Protein AF-A0A5C8JJY5-F1 (afdb_monomer)

Secondary structure (DSSP, 8-state):
-HHHHHHHHHHHHHHHH--SHHHHHHHHHHHHHHHHHHHHHHHHHHS----HHHHHHHHHHHHHTHHHHHTT-HHHHHHHHHHHHHHHHHHTT-SS-S--TT-HHHHHHHHHHHHHTT--S-TT---B-TTSPBPPHHHHHHHHHHHHHHHHHHHT-PPP-

Foldseek 3Di:
DVPLVVLVVVLVVQCVVDPDPVSNVVSVVVSVVVVVVVVVVVVVVPDLQCALVNLVVQLVVCVVCVCVQCVNDPVSSVVSNVVSVVVSCLLCVNDPPPDSPLHLVVLVVVLVVVVVQQDPVDPPDFRADPVRHGDDPVNNVVSVVVSVVSSCSNNVHDDDD

Mean predicted aligned error: 13.75 Å

Solvent-accessible surface area (backbone atoms only — not comparable to full-atom values): 9292 Å² total; per-residue (Å²): 123,76,63,66,60,52,54,54,51,51,51,54,52,52,54,74,75,38,83,51,73,65,57,41,52,51,51,53,51,53,52,48,54,50,48,53,51,52,48,52,52,44,51,62,72,72,43,84,75,81,18,52,49,55,44,54,49,52,50,50,53,48,62,76,41,36,55,75,78,26,72,70,39,66,67,57,39,50,53,54,51,50,52,49,49,50,53,45,32,37,48,52,45,72,50,87,65,94,73,47,83,87,8,50,46,53,55,53,47,51,53,48,51,58,57,52,72,54,66,75,91,51,94,82,65,75,36,55,46,98,87,64,49,74,61,49,75,62,61,52,51,54,52,50,49,56,51,48,51,52,44,28,52,48,46,61,48,87,83,85,136

Structure (mmCIF, N/CA/C/O backbone):
data_AF-A0A5C8JJY5-F1
#
_entry.id   AF-A0A5C8JJY5-F1
#
loop_
_atom_site.group_PDB
_atom_site.id
_atom_site.type_symbol
_atom_site.label_atom_id
_atom_site.label_alt_id
_atom_site.label_comp_id
_atom_site.label_asym_id
_atom_site.label_entity_id
_atom_site.label_seq_id
_atom_site.pdbx_PDB_ins_code
_atom_site.Cartn_x
_atom_site.Cartn_y
_atom_site.Cartn_z
_atom_site.occupancy
_atom_site.B_iso_or_equiv
_atom_site.auth_seq_id
_atom_site.auth_comp_id
_atom_site.auth_asym_id
_atom_site.auth_atom_id
_atom_site.pdbx_PDB_model_num
ATOM 1 N N . MET A 1 1 ? -4.402 -22.232 -1.772 1.00 47.62 1 MET A N 1
ATOM 2 C CA . MET A 1 1 ? -3.899 -23.645 -1.711 1.00 47.62 1 MET A CA 1
ATOM 3 C C . MET A 1 1 ? -3.552 -24.356 -3.041 1.00 47.62 1 MET A C 1
ATOM 5 O O . MET A 1 1 ? -2.688 -25.221 -3.000 1.00 47.62 1 MET A O 1
ATOM 9 N N . LYS A 1 2 ? -4.167 -24.083 -4.211 1.00 49.47 2 LYS A N 1
ATOM 10 C CA . LYS A 1 2 ? -3.922 -24.875 -5.454 1.00 49.47 2 LYS A CA 1
ATOM 11 C C . LYS A 1 2 ? -2.542 -24.683 -6.128 1.00 49.47 2 LYS A C 1
ATOM 13 O O . LYS A 1 2 ? -2.141 -25.546 -6.903 1.00 49.47 2 LYS A O 1
ATOM 18 N N . ASN A 1 3 ? -1.833 -23.579 -5.868 1.00 54.22 3 ASN A N 1
ATOM 19 C CA . ASN A 1 3 ? -0.568 -23.254 -6.552 1.00 54.22 3 ASN A CA 1
ATOM 20 C C . ASN A 1 3 ? 0.658 -23.968 -5.958 1.00 54.22 3 ASN A C 1
ATOM 22 O O . ASN A 1 3 ? 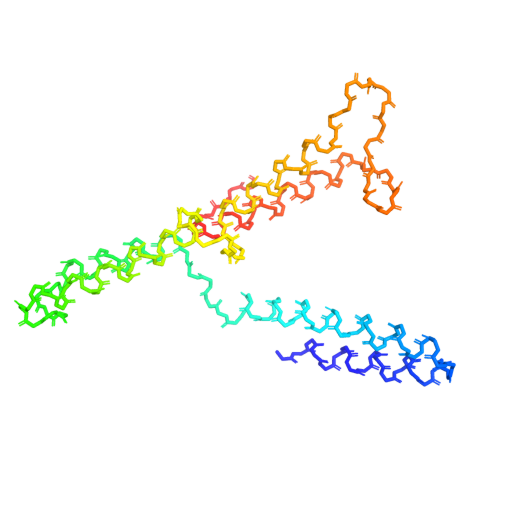1.479 -24.464 -6.725 1.00 54.22 3 ASN A O 1
ATOM 26 N N . MET A 1 4 ? 0.736 -24.124 -4.628 1.00 58.00 4 MET A N 1
ATOM 27 C CA . MET A 1 4 ? 1.797 -24.912 -3.970 1.00 58.00 4 MET A CA 1
ATOM 28 C C . MET A 1 4 ? 1.861 -26.341 -4.519 1.00 58.00 4 MET A C 1
ATOM 30 O O . MET A 1 4 ? 2.934 -26.848 -4.825 1.00 58.00 4 MET A O 1
ATOM 34 N N . THR A 1 5 ? 0.699 -26.954 -4.762 1.00 65.88 5 THR A N 1
ATOM 35 C CA . THR A 1 5 ? 0.611 -28.321 -5.289 1.00 65.88 5 THR A CA 1
ATOM 36 C C . THR A 1 5 ? 1.226 -28.461 -6.688 1.00 65.88 5 THR A C 1
ATOM 38 O O . THR A 1 5 ? 1.816 -29.491 -6.991 1.00 65.88 5 THR A O 1
ATOM 41 N N . LYS A 1 6 ? 1.154 -27.423 -7.534 1.00 77.56 6 LYS A N 1
ATOM 42 C CA . LYS A 1 6 ? 1.737 -27.446 -8.888 1.00 77.56 6 LYS A CA 1
ATOM 43 C C . LYS A 1 6 ? 3.254 -27.251 -8.887 1.00 77.56 6 LYS A C 1
ATOM 45 O O . LYS A 1 6 ? 3.937 -27.863 -9.704 1.00 77.56 6 LYS A O 1
ATOM 50 N N . ILE A 1 7 ? 3.787 -26.411 -7.996 1.00 82.06 7 ILE A N 1
ATOM 51 C CA . ILE A 1 7 ? 5.240 -26.184 -7.902 1.00 82.06 7 ILE A CA 1
ATOM 52 C C . ILE A 1 7 ? 5.943 -27.463 -7.436 1.00 82.06 7 ILE A C 1
ATOM 54 O O . ILE A 1 7 ? 6.968 -27.839 -8.007 1.00 82.06 7 ILE A O 1
ATOM 58 N N . ASP A 1 8 ? 5.349 -28.189 -6.487 1.00 81.56 8 ASP A N 1
ATOM 59 C CA . ASP A 1 8 ? 5.869 -29.481 -6.030 1.00 81.56 8 ASP A CA 1
ATOM 60 C C . ASP A 1 8 ? 5.864 -30.554 -7.130 1.00 81.56 8 ASP A C 1
ATOM 62 O O . ASP A 1 8 ? 6.822 -31.324 -7.258 1.00 81.56 8 ASP A O 1
ATOM 66 N N . GLU A 1 9 ? 4.825 -30.591 -7.969 1.00 85.94 9 GLU A N 1
ATOM 67 C CA . GLU A 1 9 ? 4.762 -31.486 -9.132 1.00 85.94 9 GLU A CA 1
ATOM 68 C C . GLU A 1 9 ? 5.861 -31.170 -10.156 1.00 85.94 9 GLU A C 1
ATOM 70 O O . GLU A 1 9 ? 6.561 -32.079 -10.614 1.00 85.94 9 GLU A O 1
ATOM 75 N N . ILE A 1 10 ? 6.070 -29.886 -10.463 1.00 85.56 10 ILE A N 1
ATOM 76 C CA . ILE A 1 10 ? 7.115 -29.421 -11.386 1.00 85.56 10 ILE A CA 1
ATOM 77 C C . ILE A 1 10 ? 8.509 -29.722 -10.826 1.00 85.56 10 ILE A C 1
ATOM 79 O O . ILE A 1 10 ? 9.361 -30.253 -11.542 1.00 85.56 10 ILE A O 1
ATOM 83 N N . ARG A 1 11 ? 8.745 -29.447 -9.538 1.00 89.94 11 ARG A N 1
ATOM 84 C CA . ARG A 1 11 ? 10.008 -29.763 -8.856 1.00 89.94 11 ARG A CA 1
ATOM 85 C C . ARG A 1 11 ? 10.319 -31.253 -8.965 1.00 89.94 11 ARG A C 1
ATOM 87 O O . ARG A 1 11 ? 11.443 -31.626 -9.302 1.00 89.94 11 ARG A O 1
ATOM 94 N N . LYS A 1 12 ? 9.329 -32.110 -8.704 1.00 88.62 12 LYS A N 1
ATOM 95 C CA . LYS A 1 12 ? 9.486 -33.567 -8.763 1.00 88.62 12 LYS A CA 1
ATOM 96 C C . LYS A 1 12 ? 9.790 -34.062 -10.180 1.00 88.62 12 LYS A C 1
ATOM 98 O O . LYS A 1 12 ? 10.659 -34.920 -10.335 1.00 88.62 12 LYS A O 1
ATOM 103 N N . ASP A 1 13 ? 9.123 -33.522 -11.199 1.00 91.31 13 ASP A N 1
ATOM 104 C CA . ASP A 1 13 ? 9.401 -33.856 -12.603 1.00 91.31 13 ASP A CA 1
ATOM 105 C C . ASP A 1 13 ? 10.821 -33.430 -13.015 1.00 91.31 13 ASP A C 1
ATOM 107 O O . ASP A 1 13 ? 11.579 -34.234 -13.563 1.00 91.31 13 ASP A O 1
ATOM 111 N N . LEU A 1 14 ? 11.236 -32.208 -12.671 1.00 88.44 14 LEU A N 1
ATOM 112 C CA . LEU A 1 14 ? 12.563 -31.687 -13.014 1.00 88.44 14 LEU A CA 1
ATOM 113 C C . LEU A 1 14 ? 13.695 -32.450 -12.313 1.00 88.44 14 LEU A C 1
ATOM 115 O O . LEU A 1 14 ? 14.670 -32.825 -12.964 1.00 88.44 14 LEU A O 1
ATOM 119 N N . LEU A 1 15 ? 13.552 -32.766 -11.023 1.00 88.69 15 LEU A N 1
ATOM 120 C CA . LEU A 1 15 ? 14.547 -33.560 -10.288 1.00 88.69 15 LEU A CA 1
ATOM 121 C C . LEU A 1 15 ? 14.654 -35.008 -10.797 1.00 88.69 15 LEU A C 1
ATOM 123 O O . LEU A 1 15 ? 15.687 -35.645 -10.604 1.00 88.69 15 LEU A O 1
ATOM 127 N N . SER A 1 16 ? 13.620 -35.528 -11.469 1.00 88.25 16 SER A N 1
ATOM 128 C CA . SER A 1 16 ? 13.669 -36.849 -12.112 1.00 88.25 16 SER A CA 1
ATOM 129 C C . SER A 1 16 ? 14.413 -36.847 -13.454 1.00 88.25 16 SER A C 1
ATOM 131 O O . SER A 1 16 ? 14.949 -37.877 -13.861 1.00 88.25 16 SER A O 1
ATOM 133 N N . LYS A 1 17 ? 14.468 -35.692 -14.131 1.00 89.00 17 LYS A N 1
ATOM 134 C CA . LYS A 1 17 ? 15.115 -35.514 -15.442 1.00 89.00 17 LYS A CA 1
ATOM 135 C C . LYS A 1 17 ? 16.577 -35.087 -15.333 1.00 89.00 17 LYS A C 1
ATOM 137 O O . LYS A 1 17 ? 17.360 -35.405 -16.225 1.00 89.00 17 LYS A O 1
ATOM 142 N N . TYR A 1 18 ? 16.945 -34.404 -14.250 1.00 87.44 18 TYR A N 1
ATOM 143 C CA . TYR A 1 18 ? 18.291 -33.879 -14.026 1.00 87.44 18 TYR A CA 1
ATOM 144 C C . TYR A 1 18 ? 18.896 -34.465 -12.744 1.00 87.44 18 TYR A C 1
ATOM 146 O O . TYR A 1 18 ? 18.455 -34.174 -11.631 1.00 87.44 18 TYR A O 1
ATOM 154 N N . SER A 1 19 ? 19.907 -35.324 -12.910 1.00 82.06 19 SER A N 1
ATOM 155 C CA . SER A 1 19 ? 20.540 -36.071 -11.815 1.00 82.06 19 SER A CA 1
ATOM 156 C C . SER A 1 19 ? 21.876 -35.495 -11.342 1.00 82.06 19 SER A C 1
ATOM 158 O O . SER A 1 19 ? 22.445 -36.005 -10.378 1.00 82.06 19 SER A O 1
ATOM 160 N N . ASP A 1 20 ? 22.427 -34.493 -12.027 1.00 93.19 20 ASP A N 1
ATOM 161 C CA . ASP A 1 20 ? 23.673 -33.855 -11.612 1.00 93.19 20 ASP A CA 1
ATOM 162 C C . ASP A 1 20 ? 23.439 -32.883 -10.447 1.00 93.19 20 ASP A C 1
ATOM 164 O O . ASP A 1 20 ? 22.419 -32.197 -10.352 1.00 93.19 20 ASP A O 1
ATOM 168 N N . ALA A 1 21 ? 24.412 -32.834 -9.536 1.00 82.75 21 ALA A N 1
ATOM 169 C CA . ALA A 1 21 ? 24.292 -32.091 -8.286 1.00 82.75 21 ALA A CA 1
ATOM 170 C C . ALA A 1 21 ? 24.121 -30.575 -8.496 1.00 82.75 21 ALA A C 1
ATOM 172 O O . ALA A 1 21 ? 23.506 -29.900 -7.669 1.00 82.75 21 ALA A O 1
ATOM 173 N N . GLU A 1 22 ? 24.658 -30.031 -9.589 1.00 86.88 22 GLU A N 1
ATOM 174 C CA . GLU A 1 22 ? 24.602 -28.602 -9.889 1.00 86.88 22 GLU A CA 1
ATOM 175 C C . GLU A 1 22 ? 23.209 -28.195 -10.385 1.00 86.88 22 GLU A C 1
ATOM 177 O O . GLU A 1 22 ? 22.610 -27.262 -9.839 1.00 86.88 22 GLU A O 1
ATOM 182 N N . SER A 1 23 ? 22.629 -28.964 -11.308 1.00 83.62 23 SER A N 1
ATOM 183 C CA . SER A 1 23 ? 21.257 -28.765 -11.784 1.00 83.62 23 SER A CA 1
ATOM 184 C C . SER A 1 23 ? 20.234 -28.993 -10.678 1.00 83.62 23 SER A C 1
ATOM 186 O O . SER A 1 23 ? 19.314 -28.192 -10.528 1.00 83.62 23 SER A O 1
ATOM 188 N N . GLN A 1 24 ? 20.406 -30.013 -9.832 1.00 82.75 24 GLN A N 1
ATOM 189 C CA . GLN A 1 24 ? 19.502 -30.237 -8.695 1.00 82.75 24 GLN A CA 1
ATOM 190 C C . GLN A 1 24 ? 19.526 -29.075 -7.696 1.00 82.75 24 GLN A C 1
ATOM 192 O O . GLN A 1 24 ? 18.476 -28.662 -7.192 1.00 82.75 24 GLN A O 1
ATOM 197 N N . LYS A 1 25 ? 20.706 -28.497 -7.443 1.00 85.62 25 LYS A N 1
ATOM 198 C CA . LYS A 1 25 ? 20.854 -27.312 -6.590 1.00 85.62 25 LYS A CA 1
ATOM 199 C C . LYS A 1 25 ? 20.191 -26.083 -7.213 1.00 85.62 25 LYS A C 1
ATOM 201 O O . LYS A 1 25 ? 19.513 -25.341 -6.502 1.00 85.62 25 LYS A O 1
ATOM 206 N N . ALA A 1 26 ? 20.354 -25.882 -8.521 1.00 85.12 26 ALA A N 1
ATOM 207 C CA . ALA A 1 26 ? 19.720 -24.786 -9.249 1.00 85.12 26 ALA A CA 1
ATOM 208 C C . ALA A 1 26 ? 18.187 -24.909 -9.252 1.00 85.12 26 ALA A C 1
ATOM 210 O O . ALA A 1 26 ? 17.503 -23.941 -8.924 1.00 85.12 26 ALA A O 1
ATOM 211 N N . ILE A 1 27 ? 17.654 -26.106 -9.522 1.00 88.19 27 ILE A N 1
ATOM 212 C CA . ILE A 1 27 ? 16.213 -26.409 -9.491 1.00 88.19 27 ILE A CA 1
ATOM 213 C C . ILE A 1 27 ? 15.645 -26.167 -8.092 1.00 88.19 27 ILE A C 1
ATOM 215 O O . ILE A 1 27 ? 14.637 -25.483 -7.945 1.00 88.19 27 ILE A O 1
ATOM 219 N N . THR A 1 28 ? 16.312 -26.672 -7.051 1.00 85.94 28 THR A N 1
ATOM 220 C CA . THR A 1 28 ? 15.854 -26.495 -5.664 1.00 85.94 28 THR A CA 1
ATOM 221 C C . THR A 1 28 ? 15.802 -25.018 -5.285 1.00 85.94 28 THR A C 1
ATOM 223 O O . THR A 1 28 ? 14.807 -24.571 -4.717 1.00 85.94 28 THR A O 1
ATOM 226 N N . LYS A 1 29 ? 16.835 -24.246 -5.648 1.00 83.62 29 LYS A N 1
ATOM 227 C CA . LYS A 1 29 ? 16.882 -22.803 -5.390 1.00 83.62 29 LYS A CA 1
ATOM 228 C C . LYS A 1 29 ? 15.770 -22.063 -6.136 1.00 83.62 29 LYS A C 1
ATOM 230 O O . LYS A 1 29 ? 15.044 -21.309 -5.505 1.00 83.62 29 LYS A O 1
ATOM 235 N N . ALA A 1 30 ? 15.612 -22.307 -7.438 1.00 80.12 30 ALA A N 1
ATOM 236 C CA . ALA A 1 30 ? 14.605 -21.644 -8.265 1.00 80.12 30 ALA A CA 1
ATOM 237 C C . ALA A 1 30 ? 13.172 -21.960 -7.808 1.00 80.12 30 ALA A C 1
ATOM 239 O O . ALA A 1 30 ? 12.356 -21.052 -7.681 1.00 80.12 30 ALA A O 1
ATOM 240 N N . CYS A 1 31 ? 12.874 -23.226 -7.498 1.00 83.62 31 CYS A N 1
ATOM 241 C CA . CYS A 1 31 ? 11.575 -23.605 -6.945 1.00 83.62 31 CYS A CA 1
ATOM 242 C C . CYS A 1 31 ? 11.338 -22.985 -5.563 1.00 83.62 31 CYS A C 1
ATOM 244 O O . CYS A 1 31 ? 10.219 -22.576 -5.299 1.00 83.62 31 CYS A O 1
ATOM 246 N N . GLY A 1 32 ? 12.364 -22.882 -4.709 1.00 77.50 32 GLY A N 1
ATOM 247 C CA . GLY A 1 32 ? 12.248 -22.190 -3.420 1.00 77.50 32 GLY A CA 1
ATOM 248 C C . GLY A 1 32 ? 11.910 -20.707 -3.588 1.00 77.50 32 GLY A C 1
ATOM 249 O O . GLY A 1 32 ? 10.976 -20.221 -2.971 1.00 77.50 32 GLY A O 1
ATOM 250 N N . THR A 1 33 ? 12.577 -20.008 -4.512 1.00 76.06 33 THR A N 1
ATOM 251 C CA . THR A 1 33 ? 12.258 -18.598 -4.799 1.00 76.06 33 THR A CA 1
ATOM 252 C C . THR A 1 33 ? 10.833 -18.435 -5.343 1.00 76.06 33 THR A C 1
ATOM 254 O O . THR A 1 33 ? 10.138 -17.498 -4.972 1.00 76.06 33 THR A O 1
ATOM 257 N N . LEU A 1 34 ? 10.366 -19.355 -6.194 1.00 76.25 34 LEU A N 1
ATOM 258 C CA . LEU A 1 34 ? 8.987 -19.349 -6.702 1.00 76.25 34 LEU A CA 1
ATOM 259 C C . LEU A 1 34 ? 7.950 -19.680 -5.622 1.00 76.25 34 LEU A C 1
ATOM 261 O O . LEU A 1 34 ? 6.842 -19.158 -5.679 1.00 76.25 34 LEU A O 1
ATOM 265 N N . GLU A 1 35 ? 8.285 -20.530 -4.652 1.00 75.19 35 GLU A N 1
ATOM 266 C CA . GLU A 1 35 ? 7.442 -20.773 -3.479 1.00 75.19 35 GLU A CA 1
ATOM 267 C C . GLU A 1 35 ? 7.361 -19.545 -2.589 1.00 75.19 35 GLU A C 1
ATOM 269 O O . GLU A 1 35 ? 6.264 -19.206 -2.163 1.00 75.19 35 GLU A O 1
ATOM 274 N N . ASP A 1 36 ? 8.479 -18.852 -2.368 1.00 68.19 36 ASP A N 1
ATOM 275 C CA . ASP A 1 36 ? 8.502 -17.593 -1.627 1.00 68.19 36 ASP A CA 1
ATOM 276 C C . ASP A 1 36 ? 7.628 -16.541 -2.331 1.00 68.19 36 ASP A C 1
ATOM 278 O O . ASP A 1 36 ? 6.779 -15.925 -1.691 1.00 68.19 36 ASP A O 1
ATOM 282 N N . TYR A 1 37 ? 7.738 -16.400 -3.659 1.00 63.50 37 TYR A N 1
ATOM 283 C CA . TYR A 1 37 ? 6.867 -15.513 -4.441 1.00 63.50 37 TYR A CA 1
ATOM 284 C C . TYR A 1 37 ? 5.395 -15.935 -4.396 1.00 63.50 37 TYR A C 1
ATOM 286 O O . TYR A 1 37 ? 4.540 -15.097 -4.140 1.00 63.50 37 TYR A O 1
ATOM 294 N N . ALA A 1 38 ? 5.076 -17.217 -4.586 1.00 61.16 38 ALA A N 1
ATOM 295 C CA . ALA A 1 38 ? 3.697 -17.713 -4.539 1.00 61.16 38 ALA A CA 1
ATOM 296 C C . ALA A 1 38 ? 3.095 -17.680 -3.122 1.00 61.16 38 ALA A C 1
ATOM 298 O O . ALA A 1 38 ? 1.869 -17.648 -2.970 1.00 61.16 38 ALA A O 1
ATOM 299 N N . PHE A 1 39 ? 3.936 -17.722 -2.086 1.00 54.59 39 PHE A N 1
ATOM 300 C CA . PHE A 1 39 ? 3.563 -17.518 -0.691 1.00 54.59 39 PHE A CA 1
ATOM 301 C C . PHE A 1 39 ? 3.274 -16.044 -0.415 1.00 54.59 39 PHE A C 1
ATOM 303 O O . PHE A 1 39 ? 2.264 -15.753 0.220 1.00 54.59 39 PHE A O 1
ATOM 310 N N . VAL A 1 40 ? 4.098 -15.125 -0.929 1.00 56.78 40 VAL A N 1
ATOM 311 C CA . VAL A 1 40 ? 3.815 -13.682 -0.908 1.00 56.78 40 VAL A CA 1
ATOM 312 C C . VAL A 1 40 ? 2.512 -13.400 -1.658 1.00 56.78 40 VAL A C 1
ATOM 314 O O . VAL A 1 40 ? 1.617 -12.791 -1.090 1.00 56.78 40 VAL A O 1
ATOM 317 N N . GLU A 1 41 ? 2.333 -13.949 -2.857 1.00 49.06 41 GLU A N 1
ATOM 318 C CA . GLU A 1 41 ? 1.127 -13.788 -3.677 1.00 49.06 41 GLU A CA 1
ATOM 319 C C . GLU A 1 41 ? -0.122 -14.416 -3.018 1.00 49.06 41 GLU A C 1
ATOM 321 O O . GLU A 1 41 ? -1.186 -13.803 -3.034 1.00 49.06 41 GLU A O 1
ATOM 326 N N . ASN A 1 42 ? -0.023 -15.587 -2.356 1.00 45.38 42 ASN A N 1
ATOM 327 C CA . ASN A 1 42 ? -1.133 -16.148 -1.553 1.00 45.38 42 ASN A CA 1
ATOM 328 C C . ASN A 1 42 ? -1.416 -15.335 -0.289 1.00 45.38 42 ASN A C 1
ATOM 330 O O . ASN A 1 42 ? -2.574 -15.204 0.082 1.00 45.38 42 ASN A O 1
ATOM 334 N N . LYS A 1 43 ? -0.399 -14.792 0.389 1.00 45.16 43 LYS A N 1
ATOM 335 C CA . LYS A 1 43 ? -0.631 -13.890 1.525 1.00 45.16 43 LYS A CA 1
ATOM 336 C C . LYS A 1 43 ? -1.351 -12.622 1.075 1.00 45.16 43 LYS A C 1
ATOM 338 O O . LYS A 1 43 ? -2.282 -12.207 1.751 1.00 45.16 43 LYS A O 1
ATOM 343 N N . VAL A 1 44 ? -0.965 -12.078 -0.077 1.00 47.22 44 VAL A N 1
ATOM 344 C CA . VAL A 1 44 ? -1.627 -10.932 -0.714 1.00 47.22 44 VAL A CA 1
ATOM 345 C C . VAL A 1 44 ? -3.066 -11.275 -1.136 1.00 47.22 44 VAL A C 1
ATOM 347 O O . VAL A 1 44 ? -3.920 -10.404 -1.088 1.00 47.22 44 VAL A O 1
ATOM 350 N N . SER A 1 45 ? -3.382 -12.541 -1.449 1.00 43.34 45 SER A N 1
ATOM 351 C CA . SER A 1 45 ? -4.735 -12.963 -1.867 1.00 43.34 45 SER A CA 1
ATOM 352 C C . SER A 1 45 ? -5.618 -13.621 -0.787 1.00 43.34 45 SER A C 1
ATOM 354 O O . SER A 1 45 ? -6.794 -13.870 -1.050 1.00 43.34 45 SER A O 1
ATOM 356 N N . GLU A 1 46 ? -5.120 -13.867 0.433 1.00 38.28 46 GLU A N 1
ATOM 357 C CA . GLU A 1 46 ? -5.921 -14.384 1.568 1.00 38.28 46 GLU A CA 1
ATOM 358 C C . GLU A 1 46 ? -5.928 -13.486 2.822 1.00 38.28 46 GLU A C 1
ATOM 360 O O . GLU A 1 46 ? -6.698 -13.756 3.746 1.00 38.28 46 GLU A O 1
ATOM 365 N N . SER A 1 47 ? -5.169 -12.384 2.868 1.00 40.66 47 SER A N 1
ATOM 366 C CA . SER A 1 47 ? -5.516 -11.258 3.744 1.00 40.66 47 SER A CA 1
ATOM 367 C C . SER A 1 47 ? -6.301 -10.248 2.926 1.00 40.66 47 SER A C 1
ATOM 369 O O . SER A 1 47 ? -5.796 -9.792 1.908 1.00 40.66 47 SER A O 1
ATOM 371 N N . THR A 1 48 ? -7.502 -9.872 3.362 1.00 47.81 48 THR A N 1
ATOM 372 C CA . THR A 1 48 ? -8.126 -8.620 2.916 1.00 47.81 48 THR A CA 1
ATOM 373 C C . THR A 1 48 ? -7.084 -7.517 3.071 1.00 47.81 48 THR A C 1
ATOM 375 O O . THR A 1 48 ? -6.714 -7.194 4.203 1.00 47.81 48 THR A O 1
ATOM 378 N N . LEU A 1 49 ? -6.531 -7.052 1.950 1.00 61.59 49 LEU A N 1
ATOM 379 C CA . LEU A 1 49 ? -5.518 -6.008 1.916 1.00 61.59 49 LEU A CA 1
ATOM 380 C C . LEU A 1 49 ? -6.135 -4.804 2.624 1.00 61.59 49 LEU A C 1
ATOM 382 O O . LEU A 1 49 ? -7.178 -4.312 2.209 1.00 61.59 49 LEU A O 1
ATOM 386 N N . VAL A 1 50 ? -5.579 -4.426 3.775 1.00 74.44 50 VAL A N 1
ATOM 387 C CA . VAL A 1 50 ? -6.150 -3.337 4.566 1.00 74.44 50 VAL A CA 1
ATOM 388 C C . VAL A 1 50 ? -5.765 -2.037 3.883 1.00 74.44 50 VAL A C 1
ATOM 390 O O . VAL A 1 50 ? -4.581 -1.704 3.821 1.00 74.44 50 VAL A O 1
ATOM 393 N N . THR A 1 51 ? -6.758 -1.331 3.354 1.00 88.81 51 THR A N 1
ATOM 394 C CA . THR A 1 51 ? -6.540 -0.126 2.553 1.00 88.81 51 THR A CA 1
ATOM 395 C C . THR A 1 51 ? -6.430 1.126 3.421 1.00 88.81 51 THR A C 1
ATOM 397 O O . THR A 1 51 ? -6.800 1.144 4.602 1.00 88.81 51 THR A O 1
ATOM 400 N N . VAL A 1 52 ? -5.953 2.223 2.828 1.00 91.44 52 VAL A N 1
ATOM 401 C CA . VAL A 1 52 ? -5.976 3.544 3.475 1.00 91.44 52 VAL A CA 1
ATOM 402 C C . VAL A 1 52 ? -7.411 3.929 3.831 1.00 91.44 52 VAL A C 1
ATOM 404 O O . VAL A 1 52 ? -7.651 4.438 4.928 1.00 91.44 52 VAL A O 1
ATOM 407 N N . GLN A 1 53 ? -8.369 3.651 2.944 1.00 91.00 53 GLN A N 1
ATOM 408 C CA . GLN A 1 53 ? -9.783 3.889 3.207 1.00 91.00 53 GLN A CA 1
ATOM 409 C C . GLN A 1 53 ? -10.290 3.083 4.412 1.00 91.00 53 GLN A C 1
ATOM 411 O 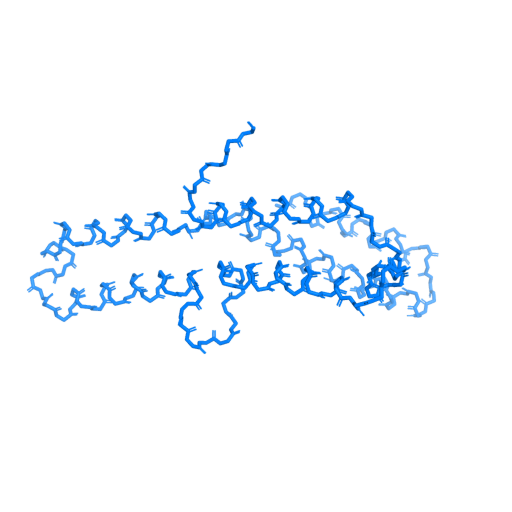O . GLN A 1 53 ? -10.932 3.664 5.290 1.00 91.00 53 GLN A O 1
ATOM 416 N N . ASP A 1 54 ? -9.956 1.793 4.507 1.00 90.38 54 ASP A N 1
ATOM 417 C CA . ASP A 1 54 ? -10.355 0.945 5.641 1.00 90.38 54 ASP A CA 1
ATOM 418 C C . ASP A 1 54 ? -9.800 1.477 6.963 1.00 90.38 54 ASP A C 1
ATOM 420 O O . ASP A 1 54 ? -10.507 1.519 7.971 1.00 90.38 54 ASP A O 1
ATOM 424 N N . LYS A 1 55 ? -8.544 1.943 6.967 1.00 90.62 55 LYS A N 1
ATOM 425 C CA . LYS A 1 55 ? -7.931 2.532 8.164 1.00 90.62 55 LYS A CA 1
ATOM 426 C C . LYS A 1 55 ? -8.545 3.855 8.570 1.00 90.62 55 LYS A C 1
ATOM 428 O O . LYS A 1 55 ? -8.770 4.083 9.757 1.00 90.62 55 LYS A O 1
ATOM 433 N N . ILE A 1 56 ? -8.866 4.714 7.610 1.00 92.69 56 ILE A N 1
ATOM 434 C CA . ILE A 1 56 ? -9.589 5.954 7.904 1.00 92.69 56 ILE A CA 1
ATOM 435 C C . ILE A 1 56 ? -10.962 5.632 8.505 1.00 92.69 56 ILE A C 1
ATOM 437 O O . ILE A 1 56 ? -11.350 6.271 9.484 1.00 92.69 56 ILE A O 1
ATOM 441 N N . GLN A 1 57 ? -11.668 4.630 7.974 1.00 92.56 57 GLN A N 1
ATOM 442 C CA . GLN A 1 57 ? -12.960 4.209 8.515 1.00 92.56 57 GLN A CA 1
ATOM 443 C C . GLN A 1 57 ? -12.826 3.647 9.938 1.00 92.56 57 GLN A C 1
ATOM 445 O O . GLN A 1 57 ? -13.585 4.047 10.817 1.00 92.56 57 GLN A O 1
ATOM 450 N N . ALA A 1 58 ? -11.820 2.809 10.202 1.00 90.38 58 ALA A N 1
ATOM 451 C CA . ALA A 1 58 ? -11.549 2.281 11.540 1.00 90.38 58 ALA A CA 1
ATOM 452 C C . ALA A 1 58 ? -11.283 3.399 12.565 1.00 90.38 58 ALA A C 1
ATOM 454 O O . ALA A 1 58 ? -11.848 3.392 13.659 1.00 90.38 58 ALA A O 1
ATOM 455 N N 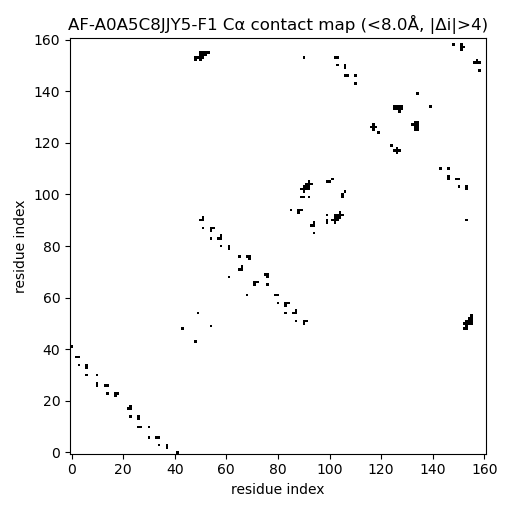. ILE A 1 59 ? -10.493 4.416 12.198 1.00 93.00 59 ILE A N 1
ATOM 456 C CA . ILE A 1 59 ? -10.254 5.591 13.052 1.00 93.00 59 ILE A CA 1
ATOM 457 C C . ILE A 1 59 ? -11.566 6.337 13.335 1.00 93.00 59 ILE A C 1
ATOM 459 O O . ILE A 1 59 ? -11.816 6.734 14.475 1.00 93.00 59 ILE A O 1
ATOM 463 N N . GLN A 1 60 ? -12.414 6.532 12.321 1.00 93.31 60 GLN A N 1
ATOM 464 C CA . GLN A 1 60 ? -13.713 7.190 12.492 1.00 93.31 60 GLN A CA 1
ATOM 465 C C . GLN A 1 60 ? -14.631 6.404 13.432 1.00 93.31 60 GLN A C 1
ATOM 467 O O . GLN A 1 60 ? -15.213 6.995 14.343 1.00 93.31 60 GLN A O 1
ATOM 472 N N . ASP A 1 61 ? -14.721 5.087 13.256 1.00 92.75 61 ASP A N 1
ATOM 473 C CA . ASP A 1 61 ? -15.549 4.213 14.087 1.00 92.75 61 ASP A CA 1
ATOM 474 C C . ASP A 1 61 ? -15.052 4.185 15.540 1.00 92.75 61 ASP A C 1
ATOM 476 O O . ASP A 1 61 ? -15.867 4.246 16.469 1.00 92.75 61 ASP A O 1
ATOM 480 N N . THR A 1 62 ? -13.730 4.185 15.756 1.00 91.88 62 THR A N 1
ATOM 481 C CA . THR A 1 62 ? -13.124 4.318 17.090 1.00 91.88 62 THR A CA 1
ATOM 482 C C . THR A 1 62 ? -13.504 5.642 17.747 1.00 91.88 62 THR A C 1
ATOM 484 O O . THR A 1 62 ? -13.871 5.667 18.921 1.00 91.88 62 THR A O 1
ATOM 487 N N . LEU A 1 63 ? -13.459 6.752 17.006 1.00 89.94 63 LEU A N 1
ATOM 488 C CA . LEU A 1 63 ? -13.818 8.070 17.535 1.00 89.94 63 LEU A CA 1
ATOM 489 C C . LEU A 1 63 ? -15.316 8.187 17.847 1.00 89.94 63 LEU A C 1
ATOM 491 O O . LEU A 1 63 ? -15.683 8.780 18.862 1.00 89.94 63 LEU A O 1
ATOM 495 N N . LEU A 1 64 ? -16.181 7.616 17.005 1.00 93.75 64 LEU A N 1
ATOM 496 C CA . LEU A 1 64 ? -17.632 7.613 17.216 1.00 93.75 64 LEU A CA 1
ATOM 497 C C . LEU A 1 64 ? -18.036 6.783 18.441 1.00 93.75 64 LEU A C 1
ATOM 499 O O . LEU A 1 64 ? -18.941 7.185 19.171 1.00 93.75 64 LEU A O 1
ATOM 503 N N . ASN A 1 65 ? -17.340 5.672 18.695 1.00 93.00 65 ASN A N 1
ATOM 504 C CA . ASN A 1 65 ? -17.618 4.757 19.808 1.00 93.00 65 ASN A CA 1
ATOM 505 C C . ASN A 1 65 ? -16.619 4.899 20.970 1.00 93.00 65 ASN A C 1
ATOM 507 O O . ASN A 1 65 ? -16.504 4.003 21.806 1.00 93.00 65 ASN A O 1
ATOM 511 N N . ALA A 1 66 ? -15.912 6.031 21.050 1.00 88.75 66 ALA A N 1
ATOM 512 C CA . ALA A 1 66 ? -14.775 6.231 21.948 1.00 88.75 66 ALA A CA 1
ATOM 513 C C . ALA A 1 66 ? -15.079 5.888 23.414 1.00 88.75 66 ALA A C 1
ATOM 515 O O . ALA A 1 66 ? -14.306 5.188 24.060 1.00 88.75 66 ALA A O 1
ATOM 516 N N . TYR A 1 67 ? -16.230 6.335 23.930 1.00 87.19 67 TYR A N 1
ATOM 517 C CA . TYR A 1 67 ? -16.634 6.074 25.314 1.00 87.19 67 TYR A CA 1
ATOM 518 C C . TYR A 1 67 ? -16.900 4.587 25.588 1.00 87.19 67 TYR A C 1
ATOM 520 O O . TYR A 1 67 ? -16.573 4.092 26.665 1.00 87.19 67 TYR A O 1
ATOM 528 N N . GLU A 1 68 ? -17.485 3.873 24.627 1.00 91.12 68 GLU A N 1
ATOM 529 C CA . GLU A 1 68 ? -17.811 2.450 24.761 1.00 91.12 68 GLU A CA 1
ATOM 530 C C . GLU A 1 68 ? -16.558 1.579 24.645 1.00 91.12 68 GLU A C 1
ATOM 532 O O . GLU A 1 68 ? -16.373 0.663 25.444 1.00 91.12 68 GLU A O 1
ATOM 537 N N . LEU A 1 69 ? -15.674 1.902 23.697 1.00 88.38 69 LEU A N 1
ATOM 538 C CA . LEU A 1 69 ? -14.418 1.186 23.466 1.00 88.38 69 LEU A CA 1
ATOM 539 C C . LEU A 1 69 ? -13.407 1.400 24.593 1.00 88.38 69 LEU A C 1
ATOM 541 O O . LEU A 1 69 ? -12.683 0.473 24.951 1.00 88.38 69 LEU A O 1
ATOM 545 N N . SER A 1 70 ? -13.369 2.603 25.168 1.00 90.38 70 SER A N 1
ATOM 546 C CA . SER A 1 70 ? -12.421 2.937 26.230 1.00 90.38 70 SER A CA 1
ATOM 547 C C . SER A 1 70 ? -12.989 2.783 27.643 1.00 90.38 70 SER A C 1
ATOM 549 O O . SER A 1 70 ? -12.261 2.924 28.621 1.00 90.38 70 SER A O 1
ATOM 551 N N . GLY A 1 71 ? -14.295 2.537 27.792 1.00 89.94 71 GLY A N 1
ATOM 552 C CA . GLY A 1 71 ? -14.960 2.543 29.100 1.00 89.94 71 GLY A CA 1
ATOM 553 C C . GLY A 1 71 ? -14.895 3.904 29.808 1.00 89.94 71 GLY A C 1
ATOM 554 O O . GLY A 1 71 ? -14.981 3.970 31.035 1.00 89.94 71 GLY A O 1
ATOM 555 N N . GLY A 1 72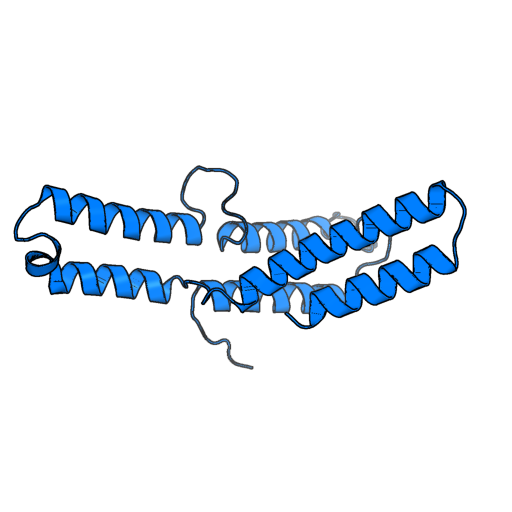 ? -14.705 4.986 29.045 1.00 89.19 72 GLY A N 1
ATOM 556 C CA . GLY A 1 72 ? -14.462 6.334 29.554 1.00 89.19 72 GLY A CA 1
ATOM 557 C C . GLY A 1 72 ? -13.027 6.596 30.024 1.00 89.19 72 GLY A C 1
ATOM 558 O O . GLY A 1 72 ? -12.763 7.692 30.518 1.00 89.19 72 GLY A O 1
ATOM 559 N N . ASP A 1 73 ? -12.109 5.637 29.872 1.00 94.31 73 ASP A N 1
ATOM 560 C CA . ASP A 1 73 ? -10.687 5.840 30.142 1.00 94.31 73 ASP A CA 1
ATOM 561 C C . ASP A 1 73 ? -9.999 6.532 28.958 1.00 94.31 73 ASP A C 1
ATOM 563 O O . ASP A 1 73 ? -10.118 6.110 27.806 1.00 94.31 73 ASP A O 1
ATOM 567 N N . MET A 1 74 ? -9.293 7.624 29.237 1.00 90.62 74 MET A N 1
ATOM 568 C CA . MET A 1 74 ? -8.627 8.418 28.203 1.00 90.62 74 MET A CA 1
ATOM 569 C C . MET A 1 74 ? -7.328 7.756 27.736 1.00 90.62 74 MET A C 1
ATOM 571 O O . MET A 1 74 ? -6.978 7.869 26.559 1.00 90.62 74 MET A O 1
ATOM 575 N N . ASP A 1 75 ? -6.633 7.052 28.631 1.00 93.50 75 ASP A N 1
ATOM 576 C CA . ASP A 1 75 ? -5.370 6.390 28.303 1.00 93.50 75 ASP A CA 1
ATOM 577 C C . ASP A 1 75 ? -5.634 5.227 27.336 1.00 93.50 75 ASP A C 1
ATOM 579 O O . ASP A 1 75 ? -5.053 5.181 26.252 1.00 93.50 75 ASP A O 1
ATOM 583 N N . THR A 1 76 ? -6.634 4.391 27.635 1.00 93.00 76 THR A N 1
ATOM 584 C CA . THR A 1 76 ? -7.093 3.321 26.731 1.00 93.00 76 THR A CA 1
ATOM 585 C C . THR A 1 76 ? -7.509 3.852 25.353 1.00 93.00 76 THR A C 1
ATOM 587 O O . THR A 1 76 ? -7.155 3.269 24.330 1.00 93.00 76 THR A O 1
ATOM 590 N N . LEU A 1 77 ? -8.241 4.972 25.287 1.00 90.56 77 LEU A N 1
ATOM 591 C CA . LEU A 1 77 ? -8.621 5.573 24.001 1.00 90.56 77 LEU A CA 1
ATOM 592 C C . LEU A 1 77 ? -7.394 6.044 23.207 1.00 90.56 77 LEU A C 1
ATOM 594 O O . LEU A 1 77 ? -7.343 5.893 21.985 1.00 90.56 77 LEU A O 1
ATOM 598 N N . THR A 1 78 ? -6.417 6.622 23.905 1.00 92.88 78 THR A N 1
ATOM 599 C CA . THR A 1 78 ? -5.176 7.114 23.302 1.00 92.88 78 THR A CA 1
ATOM 600 C C . THR A 1 78 ? -4.372 5.966 22.701 1.00 92.88 78 THR A C 1
ATOM 602 O O . THR A 1 78 ? -3.888 6.108 21.578 1.00 92.88 78 THR A O 1
ATOM 605 N N . ASP A 1 79 ? -4.287 4.824 23.386 1.00 93.25 79 ASP A N 1
ATOM 606 C CA . ASP A 1 79 ? -3.602 3.630 22.881 1.00 93.25 79 ASP A CA 1
ATOM 607 C C . ASP A 1 79 ? -4.265 3.088 21.605 1.00 93.25 79 ASP A C 1
ATOM 609 O O . ASP A 1 79 ? -3.578 2.843 20.613 1.00 93.25 79 ASP A O 1
ATOM 613 N N . ILE A 1 80 ? -5.601 2.981 21.588 1.00 90.50 80 ILE A N 1
ATOM 614 C CA . ILE A 1 80 ? -6.353 2.482 20.421 1.00 90.50 80 ILE A CA 1
ATOM 615 C C . ILE A 1 80 ? -6.160 3.404 19.208 1.00 90.50 80 ILE A C 1
ATOM 617 O O . ILE A 1 80 ? -5.855 2.939 18.111 1.00 90.50 80 ILE A O 1
ATOM 621 N N . ILE A 1 81 ? -6.313 4.721 19.387 1.00 91.25 81 ILE A N 1
ATOM 622 C CA . ILE A 1 81 ? -6.139 5.682 18.285 1.00 91.25 81 ILE A CA 1
ATOM 623 C C . ILE A 1 81 ? -4.686 5.693 17.800 1.00 91.25 81 ILE A C 1
ATOM 625 O O . ILE A 1 81 ? -4.445 5.799 16.598 1.00 91.25 81 ILE A O 1
ATOM 629 N N . SER A 1 82 ? -3.717 5.588 18.713 1.00 90.44 82 SER A N 1
ATOM 630 C CA . SER A 1 82 ? -2.297 5.578 18.353 1.00 90.44 82 SER A CA 1
ATOM 631 C C . SER A 1 82 ? -1.936 4.362 17.504 1.00 90.44 82 SER A C 1
ATOM 633 O O . SER A 1 82 ? -1.187 4.516 16.542 1.00 90.44 82 SER A O 1
ATOM 635 N N . ASP A 1 83 ? -2.492 3.186 17.808 1.00 88.81 83 ASP A N 1
ATOM 636 C CA . ASP A 1 83 ? -2.299 1.977 17.000 1.00 88.81 83 ASP A CA 1
ATOM 637 C C . ASP A 1 83 ? -2.888 2.130 15.587 1.00 88.81 83 ASP A C 1
ATOM 639 O O . ASP A 1 83 ? -2.200 1.883 14.594 1.00 88.81 83 ASP A O 1
ATOM 643 N N . GLU A 1 84 ? -4.118 2.636 15.463 1.00 88.12 84 GLU A N 1
ATOM 644 C CA . GLU A 1 84 ? -4.734 2.843 14.144 1.00 88.12 84 GLU A CA 1
ATOM 645 C C . GLU A 1 84 ? -3.981 3.884 13.301 1.00 88.12 84 GLU A C 1
ATOM 647 O O . GLU A 1 84 ? -3.753 3.685 12.103 1.00 88.12 84 GLU A O 1
ATOM 652 N N . VAL A 1 85 ? -3.531 4.979 13.922 1.00 90.25 85 VAL A N 1
ATOM 653 C CA . VAL A 1 85 ? -2.702 5.990 13.249 1.00 90.25 85 VAL A CA 1
ATOM 654 C C . VAL A 1 85 ? -1.345 5.408 12.857 1.00 90.25 85 VAL A C 1
ATOM 656 O O . VAL A 1 85 ? -0.879 5.682 11.753 1.00 90.25 85 VAL A O 1
ATOM 659 N N . TYR A 1 86 ? -0.728 4.582 13.706 1.00 88.94 86 TYR A N 1
ATOM 660 C CA . TYR A 1 86 ? 0.545 3.929 13.403 1.00 88.94 86 TYR A CA 1
ATOM 661 C C . TYR A 1 86 ? 0.436 2.998 12.190 1.00 88.94 86 TYR A C 1
ATOM 663 O O . TYR A 1 86 ? 1.298 3.019 11.308 1.00 88.94 86 TYR A O 1
ATOM 671 N N . GLN A 1 87 ? -0.639 2.213 12.104 1.00 86.44 87 GLN A N 1
ATOM 672 C CA . GLN A 1 87 ? -0.883 1.335 10.959 1.00 86.44 87 GLN A CA 1
ATOM 673 C C . GLN A 1 87 ? -1.164 2.134 9.678 1.00 86.44 87 GLN A C 1
ATOM 675 O O . GLN A 1 87 ? -0.651 1.783 8.613 1.00 86.44 87 GLN A O 1
ATOM 680 N N . LEU A 1 88 ? -1.902 3.247 9.770 1.00 90.06 88 LEU A N 1
ATOM 681 C CA . LEU A 1 88 ? -2.115 4.158 8.641 1.00 90.06 88 LEU A CA 1
ATOM 682 C C . LEU A 1 88 ? -0.794 4.765 8.144 1.00 90.06 88 LEU A C 1
ATOM 684 O O . LEU A 1 88 ? -0.530 4.790 6.940 1.00 90.06 88 LEU A O 1
ATOM 688 N N . THR A 1 89 ? 0.064 5.241 9.047 1.00 88.19 89 THR A N 1
ATOM 689 C CA . THR A 1 89 ? 1.357 5.821 8.662 1.00 88.19 89 THR A CA 1
ATOM 690 C C . THR A 1 89 ? 2.337 4.772 8.140 1.00 88.19 89 THR A C 1
ATOM 692 O O . THR A 1 89 ? 3.170 5.107 7.295 1.00 88.19 89 THR A O 1
ATOM 695 N N . ALA A 1 90 ? 2.224 3.511 8.566 1.00 86.38 90 ALA A N 1
ATOM 696 C CA . ALA A 1 90 ? 2.967 2.394 7.985 1.00 86.38 90 ALA A CA 1
ATOM 697 C C . ALA A 1 90 ? 2.526 2.106 6.539 1.00 86.38 90 ALA A C 1
ATOM 699 O O . ALA A 1 90 ? 3.378 2.017 5.658 1.00 86.38 90 ALA A O 1
ATOM 700 N N . LEU A 1 91 ? 1.217 2.051 6.267 1.00 87.50 91 LEU A N 1
ATOM 701 C CA . LEU A 1 91 ? 0.679 1.822 4.917 1.00 87.50 91 LEU A CA 1
ATOM 702 C C . LEU A 1 91 ? 1.081 2.933 3.930 1.00 87.50 91 LEU A C 1
ATOM 704 O O . LEU A 1 91 ? 1.431 2.676 2.776 1.00 87.50 91 LEU A O 1
ATOM 708 N N . LEU A 1 92 ? 1.098 4.180 4.406 1.00 89.38 92 LEU A N 1
ATOM 709 C CA . LEU A 1 92 ? 1.563 5.335 3.635 1.00 89.38 92 LEU A CA 1
ATOM 710 C C . LEU A 1 92 ? 3.098 5.398 3.488 1.00 89.38 92 LEU A C 1
ATOM 712 O O . LEU A 1 92 ? 3.597 6.186 2.686 1.00 89.38 92 LEU A O 1
ATOM 716 N N . GLY A 1 93 ? 3.861 4.614 4.257 1.00 86.94 93 GLY A N 1
ATOM 717 C CA . GLY A 1 93 ? 5.329 4.672 4.285 1.00 86.94 93 GLY A CA 1
ATOM 718 C C . GLY A 1 93 ? 5.891 5.949 4.933 1.00 86.94 93 GLY A C 1
ATOM 719 O O . GLY A 1 93 ? 6.971 6.427 4.568 1.00 86.94 93 GLY A O 1
ATOM 720 N N . VAL A 1 94 ? 5.143 6.550 5.863 1.00 85.38 94 VAL A N 1
ATOM 721 C CA . VAL A 1 94 ? 5.520 7.783 6.581 1.00 85.38 94 VAL A CA 1
ATOM 722 C C . VAL A 1 94 ? 6.365 7.483 7.826 1.00 85.38 94 VAL A C 1
ATOM 724 O O . VAL A 1 94 ? 7.172 8.323 8.216 1.00 85.38 94 VAL A O 1
ATOM 727 N N . ASN A 1 95 ? 6.231 6.294 8.424 1.00 80.06 95 ASN A N 1
ATOM 728 C CA . ASN A 1 95 ? 7.051 5.881 9.571 1.00 80.06 95 ASN A CA 1
ATOM 729 C C . ASN A 1 95 ? 8.500 5.548 9.160 1.00 80.06 95 ASN A C 1
ATOM 731 O O . ASN A 1 95 ? 8.742 5.049 8.065 1.00 80.06 95 ASN A O 1
ATOM 735 N N . GLU A 1 96 ? 9.457 5.808 10.060 1.00 55.38 96 GLU A N 1
ATOM 736 C CA . GLU A 1 96 ? 10.909 5.708 9.807 1.00 55.38 96 GLU A CA 1
ATOM 737 C C . GLU A 1 96 ? 11.487 4.278 9.820 1.00 55.38 96 GLU A C 1
ATOM 739 O O . GLU A 1 96 ? 12.686 4.110 9.603 1.00 55.38 96 GLU A O 1
ATOM 744 N N . GLU A 1 97 ? 10.683 3.231 10.040 1.00 58.09 97 GLU A N 1
ATOM 745 C CA . GLU A 1 97 ? 11.180 1.867 9.829 1.00 58.09 97 GLU A CA 1
ATOM 746 C C . GLU A 1 97 ? 11.303 1.603 8.322 1.00 58.09 97 GLU A C 1
ATOM 748 O O . GLU A 1 97 ? 10.309 1.499 7.606 1.00 58.09 97 GLU A O 1
ATOM 753 N N . GLU A 1 98 ? 12.550 1.520 7.846 1.00 47.97 98 GLU A N 1
ATOM 754 C CA . GLU A 1 98 ? 12.971 1.504 6.434 1.00 47.97 98 GLU A CA 1
ATOM 755 C C . GLU A 1 98 ? 12.353 0.409 5.538 1.00 47.97 98 GLU A C 1
ATOM 757 O O . GLU A 1 98 ? 12.660 0.376 4.353 1.00 47.97 98 GLU A O 1
ATOM 762 N N . ASN A 1 99 ? 11.490 -0.480 6.039 1.00 50.19 99 ASN A N 1
ATOM 763 C CA . ASN A 1 99 ? 10.979 -1.627 5.281 1.00 50.19 99 ASN A CA 1
ATOM 764 C C . ASN A 1 99 ? 9.491 -1.906 5.548 1.00 50.19 99 ASN A C 1
ATOM 766 O O . ASN A 1 99 ? 9.119 -3.011 5.948 1.00 50.19 99 ASN A O 1
ATOM 770 N N . SER A 1 100 ? 8.618 -0.926 5.301 1.00 57.50 100 SER A N 1
ATOM 771 C CA . SER A 1 100 ? 7.193 -1.220 5.086 1.00 57.50 100 SER A CA 1
ATOM 772 C C . SER A 1 100 ? 7.013 -1.781 3.675 1.00 57.50 100 SER A C 1
ATOM 774 O O . SER A 1 100 ? 6.580 -1.074 2.768 1.00 57.50 100 SER A O 1
ATOM 776 N N . VAL A 1 101 ? 7.408 -3.052 3.515 1.00 58.69 101 VAL A N 1
ATOM 777 C CA . VAL A 1 101 ? 7.285 -3.811 2.265 1.00 58.69 101 VAL A CA 1
ATOM 778 C C . VAL A 1 101 ? 5.844 -3.712 1.769 1.00 58.69 101 VAL A C 1
ATOM 780 O O . VAL A 1 101 ? 4.926 -4.177 2.446 1.00 58.69 101 VAL A O 1
ATOM 783 N N . GLY A 1 102 ? 5.653 -3.105 0.602 1.00 70.88 102 GLY A 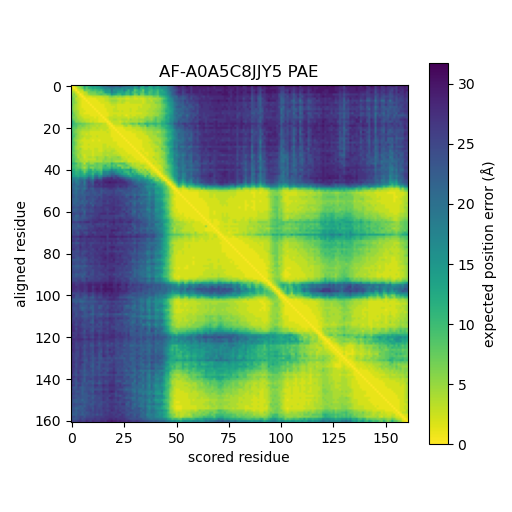N 1
ATOM 784 C CA . GLY A 1 102 ? 4.341 -2.898 -0.011 1.00 70.88 102 GLY A CA 1
ATOM 785 C C . GLY A 1 102 ? 3.635 -1.599 0.386 1.00 70.88 102 GLY A C 1
ATOM 786 O O . GLY A 1 102 ? 2.446 -1.461 0.109 1.00 70.88 102 GLY A O 1
ATOM 787 N N . SER A 1 103 ? 4.327 -0.641 1.013 1.00 84.19 103 SER A N 1
ATOM 788 C CA . SER A 1 103 ? 3.771 0.701 1.239 1.00 84.19 103 SER A CA 1
ATOM 789 C C . SER A 1 103 ? 3.626 1.488 -0.064 1.00 84.19 103 SER A C 1
ATOM 791 O O . SER A 1 103 ? 4.389 1.315 -1.020 1.00 84.19 103 SER A O 1
ATOM 793 N N . ILE A 1 104 ? 2.699 2.447 -0.077 1.00 88.62 104 ILE A N 1
ATOM 794 C CA . ILE A 1 104 ? 2.470 3.323 -1.241 1.00 88.62 104 ILE A CA 1
ATOM 795 C C . ILE A 1 104 ? 3.743 4.103 -1.610 1.00 88.62 104 ILE A C 1
ATOM 797 O O . ILE A 1 104 ? 4.048 4.309 -2.785 1.00 88.62 104 ILE A O 1
ATOM 801 N N . LYS A 1 105 ? 4.528 4.527 -0.613 1.00 87.81 105 LYS A N 1
ATOM 802 C CA . LYS A 1 105 ? 5.795 5.232 -0.843 1.00 87.81 105 LYS A CA 1
ATOM 803 C C . LYS A 1 105 ? 6.834 4.348 -1.532 1.00 87.81 105 LYS A C 1
ATOM 805 O O . LYS A 1 105 ? 7.555 4.850 -2.392 1.00 87.81 105 LYS A O 1
ATOM 810 N N . GLU A 1 106 ? 6.939 3.077 -1.151 1.00 85.44 106 GLU A N 1
ATOM 811 C CA . GLU A 1 106 ? 7.851 2.128 -1.797 1.00 85.44 106 GLU A CA 1
ATOM 812 C C . GLU A 1 106 ? 7.446 1.904 -3.255 1.00 85.44 106 GLU A C 1
ATOM 814 O O . GLU A 1 106 ? 8.265 2.124 -4.143 1.00 85.44 106 GLU A O 1
ATOM 819 N N . GLN A 1 107 ? 6.161 1.639 -3.516 1.00 86.00 107 GLN A N 1
ATOM 820 C CA . GLN A 1 107 ? 5.628 1.477 -4.875 1.00 86.00 107 GLN A CA 1
ATOM 821 C C . GLN A 1 107 ? 5.901 2.707 -5.764 1.00 86.00 107 GLN A C 1
ATOM 823 O O . GLN A 1 107 ? 6.341 2.579 -6.909 1.00 86.00 107 GLN A O 1
ATOM 828 N N . LEU A 1 108 ? 5.712 3.922 -5.233 1.00 89.44 108 LEU A N 1
ATOM 829 C CA . LEU A 1 108 ? 6.024 5.166 -5.948 1.00 89.44 108 LEU A CA 1
ATOM 830 C C . LEU A 1 108 ? 7.528 5.361 -6.185 1.00 89.44 108 LEU A C 1
ATOM 832 O O . LEU A 1 108 ? 7.926 5.858 -7.243 1.00 89.44 108 LEU A O 1
ATOM 836 N N . ASN A 1 109 ? 8.371 4.997 -5.219 1.00 88.00 109 ASN A N 1
ATOM 837 C CA . ASN A 1 109 ? 9.823 5.077 -5.369 1.00 88.00 109 ASN A CA 1
ATOM 838 C C . ASN A 1 109 ? 10.340 4.067 -6.392 1.00 88.00 109 ASN A C 1
ATOM 840 O O . ASN A 1 109 ? 11.194 4.432 -7.198 1.00 88.00 109 ASN A O 1
ATOM 844 N N . ASP A 1 110 ? 9.797 2.855 -6.410 1.00 85.19 110 ASP A N 1
ATOM 845 C CA . ASP A 1 110 ? 10.124 1.829 -7.398 1.00 85.19 110 ASP A CA 1
ATOM 846 C C . ASP A 1 110 ? 9.721 2.270 -8.803 1.00 85.19 110 ASP A C 1
ATOM 848 O O . ASP A 1 110 ? 10.517 2.167 -9.741 1.00 85.19 110 ASP A O 1
ATOM 852 N N . LEU A 1 111 ? 8.520 2.838 -8.955 1.00 87.81 111 LEU A N 1
ATOM 853 C CA . LEU A 1 111 ? 8.087 3.429 -10.219 1.00 87.81 111 LEU A CA 1
ATOM 854 C C . LEU A 1 111 ? 9.046 4.545 -10.651 1.00 87.81 111 LEU A C 1
ATOM 856 O O . LEU A 1 111 ? 9.503 4.574 -11.794 1.00 87.81 111 LEU A O 1
ATOM 860 N N . ARG A 1 112 ? 9.415 5.440 -9.732 1.00 85.81 112 ARG A N 1
ATOM 861 C CA . ARG A 1 112 ? 10.355 6.526 -10.024 1.00 85.81 112 ARG A CA 1
ATOM 862 C C . ARG A 1 112 ? 11.740 6.010 -10.410 1.00 85.81 112 ARG A C 1
ATOM 864 O O . ARG A 1 112 ? 12.298 6.509 -11.380 1.00 85.81 112 ARG A O 1
ATOM 871 N N . ALA A 1 113 ? 12.292 5.044 -9.682 1.00 84.69 113 ALA A N 1
ATOM 872 C CA . ALA A 1 113 ? 13.602 4.460 -9.960 1.00 84.69 113 ALA A CA 1
ATOM 873 C C . ALA A 1 113 ? 13.615 3.737 -11.313 1.00 84.69 113 ALA A C 1
ATOM 875 O O . ALA A 1 113 ? 14.575 3.864 -12.074 1.00 84.69 113 ALA A O 1
ATOM 876 N N . TYR A 1 114 ? 12.524 3.041 -11.645 1.00 83.50 114 TYR A N 1
ATOM 877 C CA . TYR A 1 114 ? 12.338 2.424 -12.953 1.00 83.50 114 TYR A CA 1
ATOM 878 C C . TYR A 1 114 ? 12.379 3.467 -14.076 1.00 83.50 114 TYR A C 1
ATOM 880 O O . TYR A 1 114 ? 13.157 3.310 -15.016 1.00 83.50 114 TYR A O 1
ATOM 888 N N . HIS A 1 115 ? 11.629 4.567 -13.956 1.00 84.88 115 HIS A N 1
ATOM 889 C CA . HIS A 1 115 ? 11.666 5.662 -14.935 1.00 84.88 115 HIS A CA 1
ATOM 890 C C . HIS A 1 115 ? 13.037 6.355 -14.995 1.00 84.88 115 HIS A C 1
ATOM 892 O O . HIS A 1 115 ? 13.547 6.592 -16.088 1.00 84.88 115 HIS A O 1
ATOM 898 N N . ASP A 1 116 ? 13.672 6.629 -13.852 1.00 83.81 116 ASP A N 1
ATOM 899 C CA . ASP A 1 116 ? 14.991 7.280 -13.777 1.00 83.81 116 ASP A CA 1
ATOM 900 C C . ASP A 1 116 ? 16.086 6.448 -14.460 1.00 83.81 116 ASP A C 1
ATOM 902 O O . ASP A 1 116 ? 16.915 6.987 -15.192 1.00 83.81 116 ASP A O 1
ATOM 906 N N . SER A 1 117 ? 16.019 5.117 -14.332 1.00 76.25 117 SER A N 1
ATOM 907 C CA . SER A 1 117 ? 16.956 4.188 -14.982 1.00 76.25 117 SER A CA 1
ATOM 908 C C . SER A 1 117 ? 16.981 4.289 -16.515 1.00 76.25 117 SER A C 1
ATOM 910 O O . SER A 1 117 ? 17.919 3.811 -17.158 1.00 76.25 117 SER A O 1
ATOM 912 N N . MET A 1 118 ? 15.975 4.930 -17.114 1.00 74.81 118 MET A N 1
ATOM 913 C CA . MET A 1 118 ? 15.850 5.096 -18.562 1.00 74.81 118 MET A CA 1
ATOM 914 C C . MET A 1 118 ? 16.421 6.413 -19.073 1.00 74.81 118 MET A C 1
ATOM 916 O O . MET A 1 118 ? 16.699 6.542 -20.268 1.00 74.81 118 MET A O 1
ATOM 920 N N . PHE A 1 119 ? 16.627 7.387 -18.189 1.00 79.38 119 PHE A N 1
ATOM 921 C CA . PHE A 1 119 ? 17.212 8.668 -18.551 1.00 79.38 119 PHE A CA 1
ATOM 922 C C . PHE A 1 119 ? 18.735 8.579 -18.488 1.00 79.38 119 PHE A C 1
ATOM 924 O O . PHE A 1 119 ? 19.340 8.602 -17.423 1.00 79.38 119 PHE A O 1
ATOM 931 N N . THR A 1 120 ? 19.384 8.529 -19.649 1.00 73.31 120 THR A N 1
ATOM 932 C CA . THR A 1 120 ? 20.856 8.453 -19.726 1.00 73.31 120 THR A CA 1
ATOM 933 C C . THR A 1 120 ? 21.502 9.650 -20.417 1.00 73.31 120 THR A C 1
ATOM 935 O O . THR A 1 120 ? 22.718 9.688 -20.587 1.00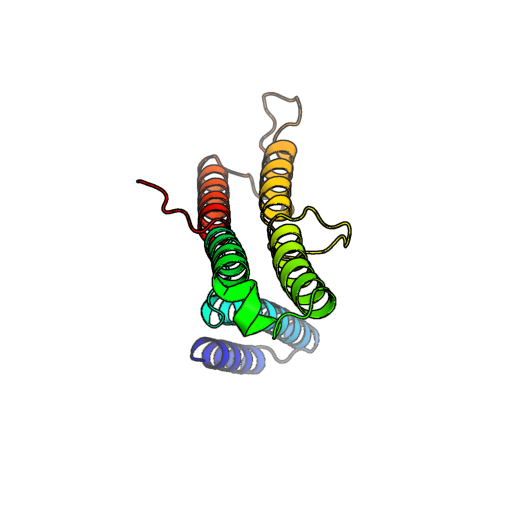 73.31 120 THR A O 1
ATOM 938 N N . GLY A 1 121 ? 20.710 10.653 -20.810 1.00 75.25 121 GLY A N 1
ATOM 939 C CA . GLY A 1 121 ? 21.187 11.870 -21.479 1.00 75.25 121 GLY A CA 1
ATOM 940 C C . GLY A 1 121 ? 21.676 11.670 -22.920 1.00 75.25 121 GLY A C 1
ATOM 941 O O . GLY A 1 121 ? 21.878 12.658 -23.624 1.00 75.25 121 GLY A O 1
ATOM 942 N N . ASP A 1 122 ? 21.829 10.425 -23.380 1.00 81.81 122 ASP A N 1
ATOM 943 C CA . ASP A 1 122 ? 22.123 10.073 -24.769 1.00 81.81 122 ASP A CA 1
ATOM 944 C C . ASP A 1 122 ? 20.809 9.830 -25.540 1.00 81.81 122 ASP A C 1
ATOM 946 O O . ASP A 1 122 ? 20.094 8.873 -25.236 1.00 81.81 122 ASP A O 1
ATOM 950 N N . PRO A 1 123 ? 20.488 10.646 -26.566 1.00 76.75 123 PRO A N 1
ATOM 951 C CA . PRO A 1 123 ? 19.272 10.496 -27.368 1.00 76.75 123 PRO A CA 1
ATOM 952 C C . PRO A 1 123 ? 19.147 9.158 -28.112 1.00 76.75 123 PRO A C 1
ATOM 954 O O . PRO A 1 123 ? 18.058 8.837 -28.583 1.00 76.75 123 PRO A O 1
ATOM 957 N N . ASN A 1 124 ? 20.243 8.406 -28.271 1.00 83.69 124 ASN A N 1
ATOM 958 C CA . ASN A 1 124 ? 20.264 7.120 -28.976 1.00 83.69 124 ASN A CA 1
ATOM 959 C C . ASN A 1 124 ? 20.397 5.918 -28.036 1.00 83.69 124 ASN A C 1
ATOM 961 O O . ASN A 1 124 ? 20.446 4.775 -28.501 1.00 83.69 124 ASN A O 1
ATOM 965 N N . TYR A 1 125 ? 20.489 6.153 -26.728 1.00 83.62 125 TYR A N 1
ATOM 966 C CA . TYR A 1 125 ? 20.553 5.070 -25.767 1.00 83.62 125 TYR A CA 1
ATOM 967 C C . TYR A 1 125 ? 19.201 4.366 -25.683 1.00 83.62 125 TYR A C 1
ATOM 969 O O . TYR A 1 125 ? 18.160 4.994 -25.516 1.00 83.62 125 TYR A O 1
ATOM 977 N N . ILE A 1 126 ? 19.234 3.040 -25.785 1.00 84.44 126 ILE A N 1
ATOM 978 C CA . ILE A 1 126 ? 18.064 2.191 -25.575 1.00 84.44 126 ILE A CA 1
ATOM 979 C C . ILE A 1 126 ? 18.167 1.643 -24.148 1.00 84.44 126 ILE A C 1
ATOM 981 O O . ILE A 1 126 ? 19.101 0.869 -23.898 1.00 84.44 126 ILE A O 1
ATOM 985 N N . PRO A 1 127 ? 17.249 2.019 -23.236 1.00 82.19 127 PRO A N 1
ATOM 986 C CA . PRO A 1 127 ? 17.192 1.480 -21.881 1.00 82.19 127 PRO A CA 1
ATOM 987 C C . PRO A 1 127 ? 17.137 -0.043 -21.868 1.00 82.19 127 PRO A C 1
ATOM 989 O O . PRO A 1 127 ? 16.582 -0.668 -22.775 1.00 82.19 127 PRO A O 1
ATOM 992 N N . ARG A 1 128 ? 17.756 -0.654 -20.856 1.00 83.31 128 ARG A N 1
ATOM 993 C CA . ARG A 1 128 ? 17.876 -2.110 -20.728 1.00 83.31 128 ARG A CA 1
ATOM 994 C C . ARG A 1 128 ? 17.583 -2.555 -19.307 1.00 83.31 128 ARG A C 1
ATOM 996 O O . ARG A 1 128 ? 17.976 -1.883 -18.358 1.00 83.31 128 ARG A O 1
ATOM 1003 N N . PHE A 1 129 ? 16.952 -3.715 -19.172 1.00 79.88 129 PHE A N 1
ATOM 1004 C C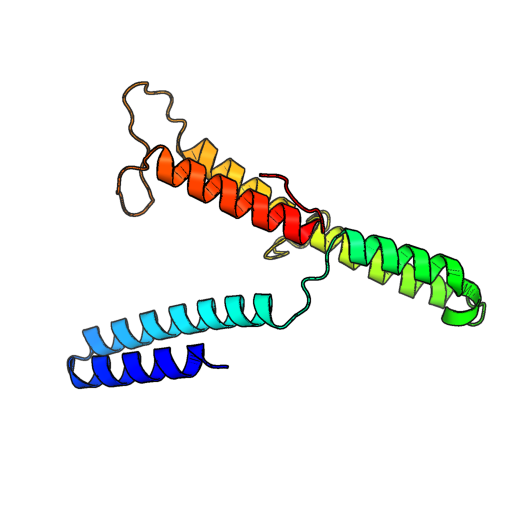A . PHE A 1 129 ? 16.801 -4.390 -17.888 1.00 79.88 129 PHE A CA 1
ATOM 1005 C C . PHE A 1 129 ? 18.170 -4.786 -17.316 1.00 79.88 129 PHE A C 1
ATOM 1007 O O . PHE A 1 129 ? 19.170 -4.850 -18.036 1.00 79.88 129 PHE A O 1
ATOM 1014 N N . THR A 1 130 ? 18.218 -5.154 -16.034 1.00 77.62 130 THR A N 1
ATOM 1015 C CA . THR A 1 130 ? 19.429 -5.719 -15.403 1.00 77.62 130 THR A CA 1
ATOM 1016 C C . THR A 1 130 ? 19.907 -7.008 -16.084 1.00 77.62 130 THR A C 1
ATOM 1018 O O . THR A 1 130 ? 21.091 -7.331 -16.032 1.00 77.62 130 THR A O 1
ATOM 1021 N N . SER A 1 131 ? 19.009 -7.711 -16.783 1.00 79.75 131 SER A N 1
ATOM 1022 C CA . SER A 1 131 ? 19.310 -8.859 -17.647 1.00 79.75 131 SER A CA 1
ATOM 1023 C C . SER A 1 131 ? 20.014 -8.488 -18.965 1.00 79.75 131 SER A C 1
ATOM 1025 O O . SER A 1 131 ? 20.505 -9.372 -19.665 1.00 79.75 131 SER A O 1
ATOM 1027 N N . GLY A 1 132 ? 20.068 -7.201 -19.321 1.00 79.00 132 GLY A N 1
ATOM 1028 C CA . GLY A 1 132 ? 20.635 -6.678 -20.569 1.00 79.00 132 GLY A CA 1
ATOM 1029 C C . GLY A 1 132 ? 19.654 -6.606 -21.748 1.00 79.00 132 GLY A C 1
ATOM 1030 O O . GLY A 1 132 ? 20.005 -6.064 -22.806 1.00 79.00 132 GLY A O 1
ATOM 1031 N N . GLU A 1 133 ? 18.430 -7.114 -21.591 1.00 85.56 133 GLU A N 1
ATOM 1032 C CA . GLU A 1 133 ? 17.379 -7.042 -22.610 1.00 85.56 133 GLU A CA 1
ATOM 1033 C C . GLU A 1 133 ? 16.902 -5.588 -22.819 1.00 85.56 133 GLU A C 1
ATOM 1035 O O . GLU A 1 133 ? 16.769 -4.859 -21.834 1.00 85.56 133 GLU A O 1
ATOM 1040 N N . PRO A 1 134 ? 16.676 -5.129 -24.070 1.00 85.69 134 PRO A N 1
ATOM 1041 C CA . PRO A 1 134 ? 16.100 -3.809 -24.330 1.00 85.69 134 PRO A CA 1
ATOM 1042 C C . PRO A 1 134 ? 14.713 -3.656 -23.704 1.00 85.69 134 PRO A C 1
ATOM 1044 O O . PRO A 1 134 ? 13.844 -4.494 -23.926 1.00 85.69 134 PRO A O 1
ATOM 1047 N N . ILE A 1 135 ? 14.488 -2.548 -23.006 1.00 84.50 135 ILE A N 1
ATOM 1048 C CA . ILE A 1 135 ? 13.165 -2.159 -22.517 1.00 84.50 135 ILE A CA 1
ATOM 1049 C C . ILE A 1 135 ? 12.399 -1.525 -23.676 1.00 84.50 135 ILE A C 1
ATOM 1051 O O . ILE A 1 135 ? 12.888 -0.596 -24.328 1.00 84.50 135 ILE A O 1
ATOM 1055 N N . ARG A 1 136 ? 11.195 -2.026 -23.951 1.00 86.44 136 ARG A N 1
ATOM 1056 C CA . ARG A 1 136 ? 10.304 -1.494 -24.987 1.00 86.44 136 ARG A CA 1
ATOM 1057 C C . ARG A 1 136 ? 9.269 -0.554 -24.358 1.00 86.44 136 ARG A C 1
ATOM 1059 O O . ARG A 1 136 ? 8.94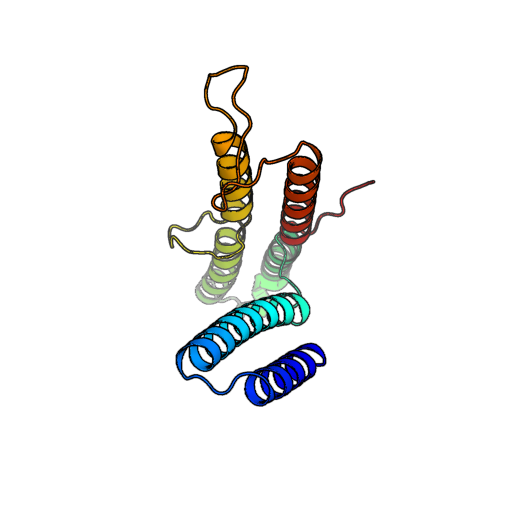5 -0.701 -23.182 1.00 86.44 136 ARG A O 1
ATOM 1066 N N . PRO A 1 137 ? 8.657 0.351 -25.144 1.00 83.31 137 PRO A N 1
ATOM 1067 C CA . PRO A 1 137 ? 7.592 1.226 -24.644 1.00 83.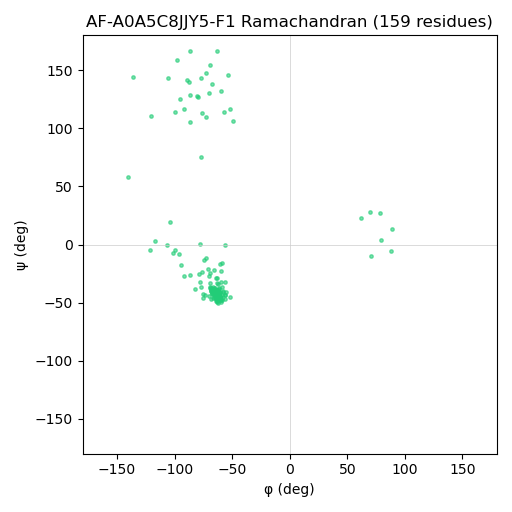31 137 PRO A CA 1
ATOM 1068 C C . PRO A 1 137 ? 6.406 0.477 -24.017 1.00 83.31 137 PRO A C 1
ATOM 1070 O O . PRO A 1 137 ? 5.800 0.975 -23.078 1.00 83.31 137 PRO A O 1
ATOM 1073 N N . GLN A 1 138 ? 6.088 -0.722 -24.521 1.00 84.62 138 GLN A N 1
ATOM 1074 C CA . GLN A 1 138 ? 5.042 -1.581 -23.953 1.00 84.62 138 GLN A CA 1
ATOM 1075 C C . GLN A 1 138 ? 5.412 -2.061 -22.549 1.00 84.62 138 GLN A C 1
ATOM 1077 O O . GLN A 1 138 ? 4.611 -1.911 -21.641 1.00 84.62 138 GLN A O 1
ATOM 1082 N N . ASP A 1 139 ? 6.653 -2.517 -22.350 1.00 84.81 139 ASP A N 1
ATOM 1083 C CA . ASP A 1 139 ? 7.119 -2.990 -21.042 1.00 84.81 139 ASP A CA 1
ATOM 1084 C C . ASP A 1 139 ? 7.030 -1.871 -19.981 1.00 84.81 139 ASP A C 1
ATOM 1086 O O . ASP A 1 139 ? 6.733 -2.132 -18.817 1.00 84.81 139 ASP A O 1
ATOM 1090 N N . MET A 1 140 ? 7.223 -0.610 -20.395 1.00 83.06 140 MET A N 1
ATOM 1091 C CA . MET A 1 140 ? 7.041 0.555 -19.522 1.00 83.06 140 MET A CA 1
ATOM 1092 C C . MET A 1 140 ? 5.585 0.826 -19.163 1.00 83.06 140 MET A C 1
ATOM 1094 O O . MET A 1 140 ? 5.290 1.167 -18.015 1.00 83.06 140 MET A O 1
ATOM 1098 N N . ALA A 1 141 ? 4.702 0.756 -20.160 1.00 85.06 141 ALA A N 1
ATOM 1099 C CA . ALA A 1 141 ? 3.278 0.982 -19.971 1.00 85.06 141 ALA A CA 1
ATOM 1100 C C . ALA A 1 141 ? 2.701 -0.094 -19.048 1.00 85.06 141 ALA A C 1
ATOM 1102 O O . ALA A 1 141 ? 2.066 0.252 -18.059 1.00 85.06 141 ALA A O 1
ATOM 1103 N N . ASP A 1 142 ? 3.029 -1.361 -19.304 1.00 85.94 142 ASP A N 1
ATOM 1104 C CA . ASP A 1 142 ? 2.584 -2.502 -18.505 1.00 85.94 142 ASP A CA 1
ATOM 1105 C C . ASP A 1 142 ? 3.071 -2.383 -17.055 1.00 85.94 142 ASP A C 1
ATOM 1107 O O . ASP A 1 142 ? 2.284 -2.515 -16.121 1.00 85.94 142 ASP A O 1
ATOM 1111 N N . TYR A 1 143 ? 4.354 -2.067 -16.839 1.00 84.50 143 TYR A N 1
ATOM 1112 C CA . TYR A 1 143 ? 4.885 -1.878 -15.486 1.00 84.50 143 TYR A CA 1
ATOM 1113 C C . TYR A 1 143 ? 4.227 -0.699 -14.759 1.00 84.50 143 TYR A C 1
ATOM 1115 O O . TYR A 1 143 ? 3.892 -0.804 -13.579 1.00 84.50 143 TYR A O 1
ATOM 1123 N N . SER A 1 144 ? 4.027 0.421 -15.460 1.00 87.69 144 SER A N 1
ATOM 1124 C CA . SER A 1 144 ? 3.412 1.611 -14.867 1.00 87.69 144 SER A CA 1
ATOM 1125 C C . SER A 1 144 ? 1.946 1.367 -14.515 1.00 87.69 144 SER A C 1
ATOM 1127 O O . SER A 1 144 ? 1.536 1.754 -13.429 1.00 87.69 144 SER A O 1
ATOM 1129 N N . ILE A 1 145 ? 1.178 0.701 -15.383 1.00 88.44 145 ILE A N 1
ATOM 1130 C CA . ILE A 1 145 ? -0.226 0.344 -15.126 1.00 88.44 145 ILE A CA 1
ATOM 1131 C C . ILE A 1 145 ? -0.319 -0.599 -13.927 1.00 88.44 145 ILE A C 1
ATOM 1133 O O . ILE A 1 145 ? -1.011 -0.274 -12.971 1.00 88.44 145 ILE A O 1
ATOM 1137 N N . ASN A 1 146 ? 0.469 -1.677 -13.903 1.00 86.06 146 ASN A N 1
ATOM 1138 C CA . ASN A 1 146 ? 0.464 -2.615 -12.777 1.00 86.06 146 ASN A CA 1
ATOM 1139 C C . ASN A 1 146 ? 0.800 -1.925 -11.442 1.00 86.06 146 ASN A C 1
ATOM 1141 O O . ASN A 1 146 ? 0.199 -2.222 -10.415 1.00 86.06 146 ASN A O 1
ATOM 1145 N N . MET A 1 147 ? 1.759 -0.991 -11.432 1.00 85.69 147 MET A N 1
ATOM 1146 C CA . MET A 1 147 ? 2.073 -0.222 -10.223 1.00 85.69 147 MET A CA 1
ATOM 1147 C C . MET A 1 147 ? 0.955 0.746 -9.829 1.00 85.69 147 MET A C 1
ATOM 1149 O O . MET A 1 147 ? 0.711 0.927 -8.639 1.00 85.69 147 MET A O 1
ATOM 1153 N N . LEU A 1 148 ? 0.279 1.371 -10.795 1.00 89.12 148 LEU A N 1
ATOM 1154 C CA . LEU A 1 148 ? -0.869 2.234 -10.520 1.00 89.12 148 LEU A CA 1
ATOM 1155 C C . LEU A 1 148 ? -2.039 1.440 -9.932 1.00 89.12 148 LEU A C 1
ATOM 1157 O O . LEU A 1 148 ? -2.630 1.909 -8.963 1.00 89.12 148 LEU A O 1
ATOM 1161 N N . ASP A 1 149 ? -2.307 0.240 -10.444 1.00 88.12 149 ASP A N 1
ATOM 1162 C CA . ASP A 1 149 ? -3.321 -0.668 -9.899 1.00 88.12 149 ASP A CA 1
ATOM 1163 C C . ASP A 1 149 ? -2.988 -1.060 -8.453 1.00 88.12 149 ASP A C 1
ATOM 1165 O O . ASP A 1 149 ? -3.838 -0.961 -7.571 1.00 88.12 149 ASP A O 1
ATOM 1169 N N . ASN A 1 150 ? -1.724 -1.398 -8.172 1.00 86.94 150 ASN A N 1
ATOM 1170 C CA . ASN A 1 150 ? -1.270 -1.715 -6.814 1.00 86.94 150 ASN A CA 1
ATOM 1171 C C . ASN A 1 150 ? -1.434 -0.529 -5.845 1.00 86.94 150 ASN A C 1
ATOM 1173 O O . ASN A 1 150 ? -1.825 -0.712 -4.690 1.00 86.94 150 ASN A O 1
ATOM 1177 N N . ILE A 1 151 ? -1.136 0.693 -6.301 1.00 88.75 151 ILE A N 1
ATOM 1178 C CA . ILE A 1 151 ? -1.320 1.913 -5.501 1.00 88.75 151 ILE A CA 1
ATOM 1179 C C . ILE A 1 151 ? -2.810 2.168 -5.266 1.00 88.75 151 ILE A C 1
ATOM 1181 O O . ILE A 1 151 ? -3.202 2.554 -4.164 1.00 88.75 151 ILE A O 1
ATOM 1185 N N . ALA A 1 152 ? -3.642 1.968 -6.286 1.00 88.31 152 ALA A N 1
ATOM 1186 C CA . ALA A 1 152 ? -5.081 2.146 -6.186 1.00 88.31 152 ALA A CA 1
ATOM 1187 C C . ALA A 1 152 ? -5.709 1.160 -5.198 1.00 88.31 152 ALA A C 1
ATOM 1189 O O . ALA A 1 152 ? -6.469 1.577 -4.323 1.00 88.31 152 ALA A O 1
ATOM 1190 N N . GLU A 1 153 ? -5.307 -0.110 -5.257 1.00 88.19 153 GLU A N 1
ATOM 1191 C CA . GLU A 1 153 ? -5.703 -1.134 -4.292 1.00 88.19 153 GLU A CA 1
ATOM 1192 C C . GLU A 1 153 ? -5.277 -0.748 -2.869 1.00 88.19 153 GLU A C 1
ATOM 1194 O O . GLU A 1 153 ? -6.108 -0.741 -1.964 1.00 88.19 153 GLU A O 1
ATOM 1199 N N . ALA A 1 154 ? -4.024 -0.325 -2.664 1.00 87.44 154 ALA A N 1
ATOM 1200 C CA . ALA A 1 154 ? -3.544 0.112 -1.350 1.00 87.44 154 ALA A CA 1
ATOM 1201 C C . ALA A 1 154 ? -4.302 1.342 -0.811 1.00 87.44 154 ALA A C 1
ATOM 1203 O O . ALA A 1 154 ? -4.518 1.477 0.398 1.00 87.44 154 ALA A O 1
ATOM 1204 N N . LEU A 1 155 ? -4.727 2.247 -1.695 1.00 89.38 155 LEU A N 1
ATOM 1205 C CA . LEU A 1 155 ? -5.547 3.405 -1.341 1.00 89.38 155 LEU A CA 1
ATOM 1206 C C . LEU A 1 155 ? -7.022 3.046 -1.093 1.00 89.38 155 LEU A C 1
ATOM 1208 O O . LEU A 1 155 ? -7.691 3.777 -0.362 1.00 89.38 155 LEU A O 1
ATOM 1212 N N . GLY A 1 156 ? -7.512 1.941 -1.660 1.00 86.31 156 GLY A N 1
ATOM 1213 C CA . GLY A 1 156 ? -8.930 1.579 -1.677 1.00 86.31 156 GLY A CA 1
ATOM 1214 C C . GLY A 1 156 ? -9.739 2.351 -2.723 1.00 86.31 156 GLY A C 1
ATOM 1215 O O . GLY A 1 156 ? -10.928 2.578 -2.529 1.00 86.31 156 GLY A O 1
ATOM 1216 N N . ILE A 1 157 ? -9.110 2.797 -3.814 1.00 89.31 157 ILE A N 1
ATOM 1217 C CA . ILE A 1 157 ? -9.780 3.538 -4.894 1.00 89.31 157 ILE A CA 1
ATOM 1218 C C . ILE A 1 157 ? -9.961 2.656 -6.132 1.00 89.31 157 ILE A C 1
ATOM 1220 O O . ILE A 1 157 ? -9.084 1.873 -6.480 1.00 89.31 157 ILE A O 1
ATOM 1224 N N . GLU A 1 158 ? -11.085 2.818 -6.828 1.00 84.81 158 GLU A N 1
ATOM 1225 C CA . GLU A 1 158 ? -11.299 2.218 -8.148 1.00 84.81 158 GLU A CA 1
ATOM 1226 C C . GLU A 1 158 ? -10.731 3.150 -9.228 1.00 84.81 158 GLU A C 1
ATOM 1228 O O . GLU A 1 158 ? -11.025 4.349 -9.240 1.00 84.81 158 GLU A O 1
ATOM 1233 N N . LEU A 1 159 ? -9.902 2.608 -10.124 1.00 81.75 159 LEU A N 1
ATOM 1234 C CA . LEU A 1 159 ? -9.441 3.316 -11.320 1.00 81.75 159 LEU A CA 1
ATOM 1235 C C . LEU A 1 159 ? -10.449 3.106 -12.459 1.00 81.75 159 LEU A C 1
ATOM 1237 O O . LEU A 1 159 ? -10.994 2.016 -12.617 1.00 81.75 159 LEU A O 1
ATOM 1241 N N . GLU A 1 160 ? -10.711 4.157 -13.236 1.00 81.69 160 GLU A N 1
ATOM 1242 C CA . GLU A 1 160 ? -11.584 4.099 -14.417 1.00 81.69 160 GLU A CA 1
ATOM 1243 C C . GLU A 1 160 ? -10.768 3.742 -15.676 1.00 81.69 160 GLU A C 1
ATOM 1245 O O . GLU A 1 160 ? -9.649 4.238 -15.836 1.00 81.69 160 GLU A O 1
ATOM 1250 N N . ASP A 1 161 ? -11.347 2.915 -16.559 1.00 69.75 161 ASP A N 1
ATOM 1251 C CA . ASP A 1 161 ? -10.773 2.487 -17.854 1.00 69.75 161 ASP A CA 1
ATOM 1252 C C . ASP A 1 161 ? -10.806 3.575 -18.951 1.00 69.75 161 ASP A C 1
ATOM 1254 O O . ASP A 1 161 ? -11.853 4.255 -19.109 1.00 69.75 161 ASP A O 1
#

Radius of gyration: 22.33 Å; Cα contacts (8 Å, |Δi|>4): 106; chains: 1; bounding box: 42×49×59 Å

pLDDT: mean 80.86, std 13.17, range [38.28, 94.31]

Sequence (161 aa):
MKNMTKIDEIRKDLLSKYSDAESQKAITKACGTLEDYAFVENKVSESTLVTVQDKIQAIQDTLLNAYELSGGDMDTLTDIISDEVYQLTALLGVNEEENSVGSIKEQLNDLRAYHDSMFTGDPNYIPRFTSGEPIRPQDMADYSINMLDNIAEALGIELED